Protein AF-A0A7J4VLU4-F1 (afdb_monomer_lite)

Secondary structure (DSSP, 8-state):
----TT-HHHHHTTSPPS-TTTTGGGS-HHHHHHHHHHHHHHHHHHHHHHHHHHHHHHHHHH--SGGGGG-HHHHHHHHHHHHHHHHHHHHHTSTT--HHHHHHHHHHHHHHHHHHHHTTTGGGSS-HHHHHHHHHHHHHHHHHHHHHT-BGGGTB----GGGT-TT-S------

Sequence (175 aa):
MLHRPDCSLLQEGTEPPADPQAGLAGLISDHLVDYAVEVRPIYEALRRVVGQIAGLLILAQLTRRAEVLELPELLACQARCEEAEERLRALTEKRGVPAAHVRALDTCHRLCRAILDFFPQWRRSMDPDGEFALMEERLRAAYQHLSASSWDKGGLAMIDFRNACCSCETQISKN

Structure (mmCIF, N/CA/C/O backbone):
data_AF-A0A7J4VLU4-F1
#
_entry.id   AF-A0A7J4VLU4-F1
#
loop_
_atom_site.group_PDB
_atom_site.id
_atom_site.type_symbol
_atom_site.label_atom_id
_atom_site.label_alt_id
_atom_site.label_comp_id
_atom_site.label_asym_id
_atom_site.label_entity_id
_atom_site.label_seq_id
_atom_site.pdbx_PDB_ins_code
_atom_site.Cartn_x
_atom_site.Cartn_y
_atom_site.Cartn_z
_atom_site.occupancy
_atom_site.B_iso_or_equiv
_atom_site.auth_seq_id
_atom_site.auth_comp_id
_atom_site.auth_asym_id
_atom_site.auth_atom_id
_atom_site.pdbx_PDB_model_num
ATOM 1 N N . MET A 1 1 ? 7.985 -9.486 9.380 1.00 46.03 1 MET A N 1
ATOM 2 C CA . MET A 1 1 ? 8.834 -8.953 10.469 1.00 46.03 1 MET A CA 1
ATOM 3 C C . MET A 1 1 ? 7.951 -7.992 11.242 1.00 46.03 1 MET A C 1
ATOM 5 O O . MET A 1 1 ? 7.444 -7.076 10.618 1.00 46.03 1 MET A O 1
ATOM 9 N N . LEU A 1 2 ? 7.680 -8.240 12.526 1.00 50.25 2 LEU A N 1
ATOM 10 C CA . LEU A 1 2 ? 6.821 -7.352 13.315 1.00 50.25 2 LEU A CA 1
ATOM 11 C C . LEU A 1 2 ? 7.633 -6.097 13.666 1.00 50.25 2 LEU A C 1
ATOM 13 O O . LEU A 1 2 ? 8.635 -6.194 14.378 1.00 50.25 2 LEU A O 1
ATOM 17 N N . HIS A 1 3 ? 7.260 -4.944 13.121 1.00 60.47 3 HIS A N 1
ATOM 18 C CA . HIS A 1 3 ? 7.914 -3.679 13.455 1.00 60.47 3 HIS A CA 1
ATOM 19 C C . HIS A 1 3 ? 7.395 -3.173 14.808 1.00 60.47 3 HIS A C 1
ATOM 21 O O . HIS A 1 3 ? 6.275 -3.495 15.193 1.00 60.47 3 HIS A O 1
ATOM 27 N N . ARG A 1 4 ? 8.201 -2.408 15.558 1.00 54.94 4 ARG A N 1
ATOM 28 C CA . ARG A 1 4 ? 7.720 -1.655 16.732 1.00 54.94 4 ARG A CA 1
ATOM 29 C C . ARG A 1 4 ? 7.169 -0.282 16.312 1.00 54.94 4 ARG A C 1
ATOM 31 O O . ARG A 1 4 ? 7.561 0.202 15.247 1.00 54.94 4 ARG A O 1
ATOM 38 N N . PRO A 1 5 ? 6.260 0.335 17.094 1.00 53.72 5 PRO A N 1
ATOM 39 C CA . PRO A 1 5 ? 5.650 1.617 16.733 1.00 53.72 5 PRO A CA 1
ATOM 40 C C . PRO A 1 5 ? 6.676 2.735 16.501 1.00 53.72 5 PRO A C 1
ATOM 42 O O . PRO A 1 5 ? 6.445 3.627 15.695 1.00 53.72 5 PRO A O 1
ATOM 45 N N . ASP A 1 6 ? 7.838 2.650 17.135 1.00 58.28 6 ASP A N 1
ATOM 46 C CA . ASP A 1 6 ? 8.973 3.569 17.046 1.00 58.28 6 ASP A CA 1
ATOM 47 C C . ASP A 1 6 ? 10.055 3.124 16.040 1.00 58.28 6 ASP A C 1
ATOM 49 O O . ASP A 1 6 ? 11.181 3.615 16.068 1.00 58.28 6 ASP A O 1
ATOM 53 N N . CYS A 1 7 ? 9.755 2.179 15.141 1.00 72.25 7 CYS A N 1
ATOM 54 C CA . CYS A 1 7 ? 10.734 1.683 14.175 1.00 72.25 7 CYS A CA 1
ATOM 55 C C . CYS A 1 7 ? 11.214 2.803 13.232 1.00 72.25 7 CYS A C 1
ATOM 57 O O . CYS A 1 7 ? 10.434 3.324 12.433 1.00 72.25 7 CYS A O 1
ATOM 59 N N . SER A 1 8 ? 12.514 3.117 13.275 1.00 64.44 8 SER A N 1
ATOM 60 C CA . SER A 1 8 ? 13.148 4.180 12.477 1.00 64.44 8 SER A CA 1
ATOM 61 C C . SER A 1 8 ? 12.933 4.021 10.968 1.00 64.44 8 SER A C 1
ATOM 63 O O . SER A 1 8 ? 12.685 5.000 10.27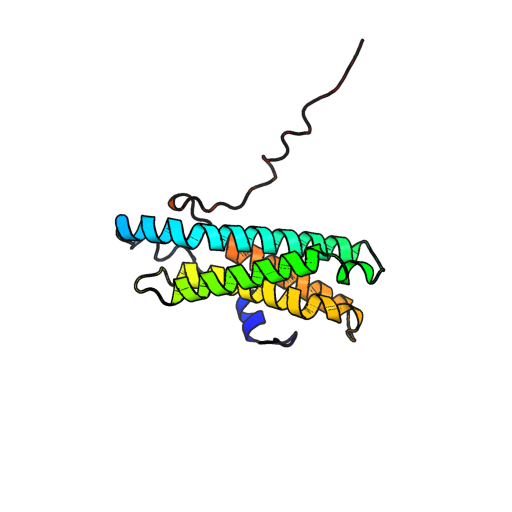7 1.00 64.44 8 SER A O 1
ATOM 65 N N . LEU A 1 9 ? 12.907 2.783 10.463 1.00 62.94 9 LEU A N 1
ATOM 66 C CA . LEU A 1 9 ? 12.624 2.487 9.051 1.00 62.94 9 LEU A CA 1
ATOM 67 C C . LEU A 1 9 ? 11.202 2.886 8.625 1.00 62.94 9 LEU A C 1
ATOM 69 O O . LEU A 1 9 ? 10.963 3.183 7.457 1.00 62.94 9 LEU A O 1
ATOM 73 N N . LEU A 1 10 ? 10.241 2.875 9.555 1.00 67.75 10 LEU A N 1
ATOM 74 C CA . LEU A 1 10 ? 8.883 3.350 9.288 1.00 67.75 10 LEU A CA 1
ATOM 75 C C . LEU A 1 10 ? 8.795 4.876 9.361 1.00 67.75 10 LEU A C 1
ATOM 77 O O . LEU A 1 10 ? 7.960 5.445 8.668 1.00 67.75 10 LEU A O 1
ATOM 81 N N . GLN A 1 11 ? 9.644 5.522 10.166 1.00 70.06 11 GLN A N 1
ATOM 82 C CA . GLN A 1 11 ? 9.748 6.983 10.225 1.00 70.06 11 GLN A CA 1
ATOM 83 C C . GLN A 1 11 ? 10.411 7.547 8.965 1.00 70.06 11 GLN A C 1
ATOM 85 O O . GLN A 1 11 ? 9.894 8.490 8.386 1.00 70.06 11 GLN A O 1
ATOM 90 N N . GLU A 1 12 ? 11.483 6.926 8.473 1.00 65.06 12 GLU A N 1
ATOM 91 C CA . GLU A 1 12 ? 12.117 7.296 7.196 1.00 65.06 12 GLU A CA 1
ATOM 92 C C . GLU A 1 12 ? 11.144 7.166 6.009 1.00 65.06 12 GLU A C 1
ATOM 94 O O . GLU A 1 12 ? 11.225 7.902 5.029 1.00 65.06 12 GLU A O 1
ATOM 99 N N . GLY A 1 13 ? 10.180 6.245 6.100 1.00 66.31 13 GLY A N 1
ATOM 100 C CA . GLY A 1 13 ? 9.162 6.038 5.076 1.00 66.31 13 GLY A CA 1
ATOM 101 C C . GLY A 1 13 ? 8.041 7.083 5.043 1.00 66.31 13 GLY A C 1
ATOM 102 O O . GLY A 1 13 ? 7.270 7.072 4.085 1.00 66.31 13 GLY A O 1
ATOM 103 N N . THR A 1 14 ? 7.903 7.964 6.043 1.00 75.38 14 THR A N 1
ATOM 104 C CA . THR A 1 14 ? 6.834 8.984 6.043 1.00 75.38 14 THR A CA 1
ATOM 105 C C . THR A 1 14 ? 7.173 10.220 5.218 1.00 75.38 14 THR A C 1
ATOM 107 O O . THR A 1 14 ? 6.279 11.012 4.910 1.00 75.38 14 THR A O 1
ATOM 110 N N . GLU A 1 15 ? 8.432 10.372 4.810 1.00 78.38 15 GLU A N 1
ATOM 111 C CA . GLU A 1 15 ? 8.840 11.439 3.908 1.00 78.38 15 GLU A CA 1
ATOM 112 C C . GLU A 1 15 ? 8.251 11.222 2.499 1.00 78.38 15 GLU A C 1
ATOM 114 O O . GLU A 1 15 ? 8.198 10.083 2.013 1.00 78.38 15 GLU A O 1
ATOM 119 N N . PRO A 1 16 ? 7.806 12.292 1.809 1.00 73.25 16 PRO A N 1
ATOM 120 C CA . PRO A 1 16 ? 7.338 12.190 0.433 1.00 73.25 16 PRO A CA 1
ATOM 121 C C . PRO A 1 16 ? 8.441 11.630 -0.474 1.00 73.25 16 PRO A C 1
ATOM 123 O O . PRO A 1 16 ? 9.601 12.031 -0.345 1.00 73.25 16 PRO A O 1
ATOM 126 N N . PRO A 1 17 ? 8.119 10.746 -1.430 1.00 77.44 17 PRO A N 1
ATOM 127 C CA . PRO A 1 17 ? 9.152 10.182 -2.278 1.00 77.44 17 PRO A CA 1
ATOM 128 C C . PRO A 1 17 ? 9.719 11.232 -3.239 1.00 77.44 17 PRO A C 1
ATOM 130 O O . PRO A 1 17 ? 8.981 11.995 -3.866 1.00 77.44 17 PRO A O 1
ATOM 133 N N . ALA A 1 18 ? 11.039 11.217 -3.418 1.00 75.94 18 ALA A N 1
ATOM 134 C CA . ALA A 1 18 ? 11.694 11.961 -4.486 1.00 75.94 18 ALA A CA 1
ATOM 135 C C . ALA A 1 18 ? 11.401 11.287 -5.839 1.00 75.94 18 ALA A C 1
ATOM 137 O O . ALA A 1 18 ? 11.805 10.143 -6.040 1.00 75.94 18 ALA A O 1
ATOM 138 N N . ASP A 1 19 ? 10.675 11.996 -6.715 1.00 83.06 19 ASP A N 1
ATOM 139 C CA . ASP A 1 19 ? 10.271 11.621 -8.085 1.00 83.06 19 ASP A CA 1
ATOM 140 C C . ASP A 1 19 ? 10.302 10.102 -8.384 1.00 83.06 19 ASP A C 1
ATOM 142 O O . ASP A 1 19 ? 11.244 9.603 -9.006 1.00 83.06 19 ASP A O 1
ATOM 146 N N . PRO A 1 20 ? 9.274 9.333 -7.970 1.00 83.00 20 PRO A N 1
ATOM 147 C CA . PRO A 1 20 ? 9.199 7.893 -8.240 1.00 83.00 20 PRO A CA 1
ATOM 148 C C . PRO A 1 20 ? 9.253 7.525 -9.720 1.00 83.00 20 PRO A C 1
ATOM 150 O O . PRO A 1 20 ? 9.573 6.386 -10.058 1.00 83.00 20 PRO A O 1
ATOM 153 N N . GLN A 1 21 ? 8.929 8.466 -10.608 1.00 83.19 21 GLN A N 1
ATOM 154 C CA . GLN A 1 21 ? 8.940 8.243 -12.046 1.00 83.19 21 GLN A CA 1
ATOM 155 C C . GLN A 1 21 ? 10.334 8.445 -12.656 1.00 83.19 21 GLN A C 1
ATOM 157 O O . GLN A 1 21 ? 10.545 8.068 -13.816 1.00 83.19 21 GLN A O 1
ATOM 162 N N . ALA A 1 22 ? 11.301 8.961 -11.884 1.00 76.38 22 ALA A N 1
ATOM 163 C CA . ALA A 1 22 ? 12.695 9.100 -12.283 1.00 76.38 22 ALA A CA 1
ATOM 164 C C . ALA A 1 22 ? 13.291 7.723 -12.626 1.00 76.38 22 ALA A C 1
ATOM 166 O O . ALA A 1 22 ? 13.675 6.931 -11.763 1.00 76.38 22 ALA A O 1
ATOM 167 N N . GLY A 1 23 ? 13.335 7.419 -13.923 1.00 74.81 23 GLY A N 1
ATOM 168 C CA . GLY A 1 23 ? 13.821 6.149 -14.467 1.00 74.81 23 GLY A CA 1
ATOM 169 C C . GLY A 1 23 ? 12.829 5.437 -15.386 1.00 74.81 23 GLY A C 1
ATOM 170 O O . GLY A 1 23 ? 13.263 4.661 -16.231 1.00 74.81 23 GLY A O 1
ATOM 171 N N . LEU A 1 24 ? 11.530 5.753 -15.318 1.00 82.25 24 LEU A N 1
ATOM 172 C CA . LEU A 1 24 ? 10.537 5.194 -16.248 1.00 82.25 24 LEU A CA 1
ATOM 173 C C . LEU A 1 24 ? 10.783 5.663 -17.687 1.00 82.25 24 LEU A C 1
ATOM 175 O O . LEU A 1 24 ? 10.634 4.890 -18.627 1.00 82.25 24 LEU A O 1
ATOM 179 N N . ALA A 1 25 ? 11.221 6.912 -17.864 1.00 76.56 25 ALA A N 1
ATOM 180 C CA . ALA A 1 25 ? 11.546 7.475 -19.175 1.00 76.56 25 ALA A CA 1
ATOM 181 C C . ALA A 1 25 ? 12.786 6.841 -19.837 1.00 76.56 25 ALA A C 1
ATOM 183 O O . ALA A 1 25 ? 12.967 6.987 -21.042 1.00 76.56 25 ALA A O 1
ATOM 184 N N . GLY A 1 26 ? 13.641 6.163 -19.061 1.00 73.62 26 GLY A N 1
ATOM 185 C CA . GLY A 1 26 ? 14.862 5.519 -19.551 1.00 73.62 26 GLY A CA 1
ATOM 186 C C . GLY A 1 26 ? 14.673 4.073 -20.016 1.00 73.62 26 GLY A C 1
ATOM 187 O O . GLY A 1 26 ? 15.630 3.467 -20.496 1.00 73.62 26 GLY A O 1
ATOM 188 N N . LEU A 1 27 ? 13.473 3.503 -19.868 1.00 77.69 27 LEU A N 1
ATOM 189 C CA . LEU A 1 27 ? 13.182 2.145 -20.318 1.00 77.69 27 LEU A CA 1
ATOM 190 C C . LEU A 1 27 ? 12.988 2.091 -21.839 1.00 77.69 27 LEU A C 1
ATOM 192 O O . LEU A 1 27 ? 12.320 2.939 -22.433 1.00 77.69 27 LEU A O 1
ATOM 196 N N . ILE A 1 28 ? 13.536 1.047 -22.465 1.00 77.69 28 ILE A N 1
ATOM 197 C CA . ILE A 1 28 ? 13.252 0.706 -23.867 1.00 77.69 28 ILE A CA 1
ATOM 198 C C . ILE A 1 28 ? 11.776 0.297 -23.978 1.00 77.69 28 ILE A C 1
ATOM 200 O O . ILE A 1 28 ? 11.245 -0.319 -23.057 1.00 77.69 28 ILE A O 1
ATOM 204 N N . SER A 1 29 ? 11.127 0.615 -25.103 1.00 76.81 29 SER A N 1
ATOM 205 C CA . SER A 1 29 ? 9.682 0.429 -25.314 1.00 76.81 29 SER A CA 1
ATOM 206 C C . SER A 1 29 ? 9.154 -0.954 -24.908 1.00 76.81 29 SER A C 1
ATOM 208 O O . SER A 1 29 ? 8.133 -1.029 -24.232 1.00 76.81 29 SER A O 1
ATOM 210 N N . ASP A 1 30 ? 9.846 -2.039 -25.256 1.00 77.75 30 ASP A N 1
ATOM 211 C CA . ASP A 1 30 ? 9.374 -3.395 -24.933 1.00 77.75 30 ASP A CA 1
ATOM 212 C C . ASP A 1 30 ? 9.470 -3.683 -23.424 1.00 77.75 30 ASP A C 1
ATOM 214 O O . ASP A 1 30 ? 8.507 -4.131 -22.806 1.00 77.75 30 ASP A O 1
ATOM 218 N N . HIS A 1 31 ? 10.577 -3.288 -22.785 1.00 83.88 31 HIS A N 1
ATOM 219 C CA . HIS A 1 31 ? 10.739 -3.377 -21.328 1.00 83.88 31 HIS A CA 1
ATOM 220 C C . HIS A 1 31 ? 9.763 -2.478 -20.563 1.00 83.88 31 HIS A C 1
ATOM 222 O O . HIS A 1 31 ? 9.368 -2.803 -19.446 1.00 83.88 31 HIS A O 1
ATOM 228 N N . LEU A 1 32 ? 9.364 -1.349 -21.154 1.00 85.00 32 LEU A N 1
ATOM 229 C CA . LEU A 1 32 ? 8.352 -0.454 -20.603 1.00 85.00 32 LEU A CA 1
ATOM 230 C C . LEU A 1 32 ? 6.981 -1.147 -20.544 1.00 85.00 32 LEU A C 1
ATOM 232 O O . LEU A 1 32 ? 6.282 -1.027 -19.538 1.00 85.00 32 LEU A O 1
ATOM 236 N N . VAL A 1 33 ? 6.606 -1.873 -21.604 1.00 87.38 33 VAL A N 1
ATOM 237 C CA . VAL A 1 33 ? 5.340 -2.620 -21.678 1.00 87.38 33 VAL A CA 1
ATOM 238 C C . VAL A 1 33 ? 5.340 -3.784 -20.693 1.00 87.38 33 VAL A C 1
ATOM 240 O O . VAL A 1 33 ? 4.395 -3.901 -19.911 1.00 87.38 33 VAL A O 1
ATOM 243 N N . ASP A 1 34 ? 6.404 -4.589 -20.669 1.00 89.62 34 ASP A N 1
ATOM 244 C CA . ASP A 1 34 ? 6.538 -5.707 -19.726 1.00 89.62 34 ASP A CA 1
ATOM 245 C C . ASP A 1 34 ? 6.449 -5.212 -18.280 1.00 89.62 34 ASP A C 1
ATOM 247 O O . ASP A 1 34 ? 5.669 -5.724 -17.473 1.00 89.62 34 ASP A O 1
ATOM 251 N N . TYR A 1 35 ? 7.173 -4.133 -17.970 1.00 91.50 35 TYR A N 1
ATOM 252 C CA . TYR A 1 35 ? 7.120 -3.518 -16.653 1.00 91.50 35 TYR A CA 1
ATOM 253 C C . TYR A 1 35 ? 5.710 -3.034 -16.297 1.00 91.50 35 TYR A C 1
ATOM 255 O O . TYR A 1 35 ? 5.239 -3.287 -15.188 1.00 91.50 35 TYR A O 1
ATOM 263 N N . ALA A 1 36 ? 5.007 -2.378 -17.227 1.00 91.69 36 ALA A N 1
ATOM 264 C CA . ALA A 1 36 ? 3.640 -1.907 -17.010 1.00 91.69 36 ALA A CA 1
ATOM 265 C C . ALA A 1 36 ? 2.662 -3.055 -16.710 1.00 91.69 36 ALA A C 1
ATOM 267 O O . ALA A 1 36 ? 1.812 -2.922 -15.826 1.00 91.69 36 ALA A O 1
ATOM 268 N N . VAL A 1 37 ? 2.782 -4.182 -17.419 1.00 92.50 37 VAL A N 1
ATOM 269 C CA . VAL A 1 37 ? 1.943 -5.372 -17.207 1.00 92.50 37 VAL A CA 1
ATOM 270 C C . VAL A 1 37 ? 2.176 -5.966 -15.818 1.00 92.50 37 VAL A C 1
ATOM 272 O O . VAL A 1 37 ? 1.217 -6.338 -15.142 1.00 92.50 37 VAL A O 1
ATOM 275 N N . GLU A 1 38 ? 3.426 -6.012 -15.368 1.00 93.62 38 GLU A N 1
ATOM 276 C CA . GLU A 1 38 ? 3.795 -6.608 -14.083 1.00 93.62 38 GLU A CA 1
ATOM 277 C C . GLU A 1 38 ? 3.486 -5.717 -12.880 1.00 93.62 38 GLU A C 1
ATOM 279 O O . GLU A 1 38 ? 3.039 -6.204 -11.839 1.00 93.62 38 GLU A O 1
ATOM 284 N N . VAL A 1 39 ? 3.696 -4.406 -13.006 1.00 95.25 39 VAL A N 1
ATOM 285 C CA . VAL A 1 39 ? 3.503 -3.467 -11.895 1.00 95.25 39 VAL A CA 1
ATOM 286 C C . VAL A 1 39 ? 2.025 -3.160 -11.643 1.00 95.25 39 VAL A C 1
ATOM 288 O O . VAL A 1 39 ? 1.631 -2.885 -10.510 1.00 95.25 39 VAL A O 1
ATOM 291 N N . ARG A 1 40 ? 1.172 -3.251 -12.671 1.00 94.88 40 ARG A N 1
ATOM 292 C CA . ARG A 1 40 ? -0.264 -2.959 -12.568 1.00 94.88 40 ARG A CA 1
ATOM 293 C C . ARG A 1 40 ? -0.998 -3.766 -11.491 1.00 94.88 40 ARG A C 1
ATOM 295 O O . ARG A 1 40 ? -1.666 -3.138 -10.671 1.00 94.88 40 ARG A O 1
ATOM 302 N N . PRO A 1 41 ? -0.905 -5.108 -11.426 1.00 95.00 41 PRO A N 1
ATOM 303 C CA . PRO A 1 41 ? -1.572 -5.864 -10.366 1.00 95.00 41 PRO A CA 1
ATOM 304 C C . PRO A 1 41 ? -1.062 -5.507 -8.962 1.00 95.00 41 PRO A C 1
ATOM 306 O O . PRO A 1 41 ? -1.847 -5.545 -8.018 1.00 95.00 41 PRO A O 1
ATOM 309 N N . ILE A 1 42 ? 0.211 -5.119 -8.817 1.00 96.44 42 ILE A N 1
ATOM 310 C CA . ILE A 1 42 ? 0.783 -4.671 -7.536 1.00 96.44 42 ILE A CA 1
ATOM 311 C C . ILE A 1 42 ? 0.164 -3.336 -7.126 1.00 96.44 42 ILE A C 1
ATOM 313 O O . ILE A 1 42 ? -0.374 -3.215 -6.027 1.00 96.44 42 ILE A O 1
ATOM 317 N N . TYR A 1 43 ? 0.185 -2.354 -8.027 1.00 96.19 43 TYR A N 1
ATOM 318 C CA . TYR A 1 43 ? -0.396 -1.034 -7.794 1.00 96.19 43 TYR A CA 1
ATOM 319 C C . TYR A 1 43 ? -1.881 -1.135 -7.424 1.00 96.19 43 TYR A C 1
ATOM 321 O O 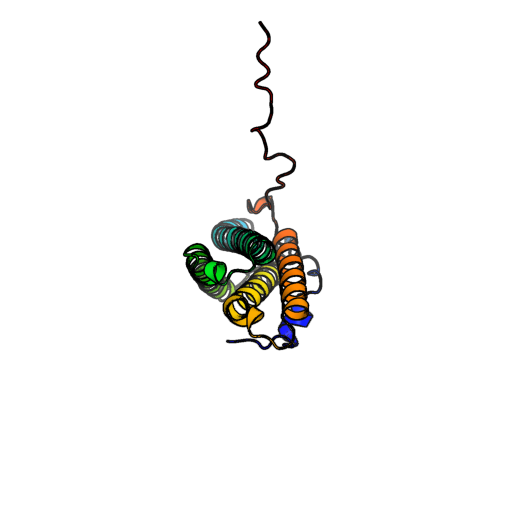. TYR A 1 43 ? -2.327 -0.556 -6.437 1.00 96.19 43 TYR A O 1
ATOM 329 N N . GLU A 1 44 ? -2.645 -1.936 -8.167 1.00 95.31 44 GLU A N 1
ATOM 330 C CA . GLU A 1 44 ? -4.069 -2.158 -7.922 1.00 95.31 44 GLU A CA 1
ATOM 331 C C . GLU A 1 44 ? -4.349 -2.871 -6.593 1.00 95.31 44 GLU A C 1
ATOM 333 O O . GLU A 1 44 ? -5.347 -2.579 -5.927 1.00 95.31 44 GLU A O 1
ATOM 338 N N . ALA A 1 45 ? -3.488 -3.805 -6.182 1.00 96.00 45 ALA A N 1
ATOM 339 C CA . ALA A 1 45 ? -3.589 -4.440 -4.874 1.00 96.00 45 ALA A CA 1
ATOM 340 C C . ALA A 1 45 ? -3.329 -3.426 -3.751 1.00 96.00 45 ALA A C 1
ATOM 342 O O . ALA A 1 45 ? -4.166 -3.294 -2.856 1.00 96.00 45 ALA A O 1
ATOM 343 N N . LEU A 1 46 ? -2.243 -2.650 -3.841 1.00 97.06 46 LEU A N 1
ATOM 344 C CA . LEU A 1 46 ? -1.898 -1.616 -2.859 1.00 97.06 46 LEU A CA 1
ATOM 345 C C . LEU A 1 46 ? -2.967 -0.522 -2.775 1.00 97.06 46 LEU A C 1
ATOM 347 O O . LEU A 1 46 ? -3.364 -0.135 -1.680 1.00 97.06 46 LEU A O 1
ATOM 351 N N . ARG A 1 47 ? -3.527 -0.097 -3.912 1.00 95.44 47 ARG A N 1
ATOM 352 C CA . ARG A 1 47 ? -4.645 0.857 -3.974 1.00 95.44 47 ARG A CA 1
ATOM 353 C C . ARG A 1 47 ? -5.861 0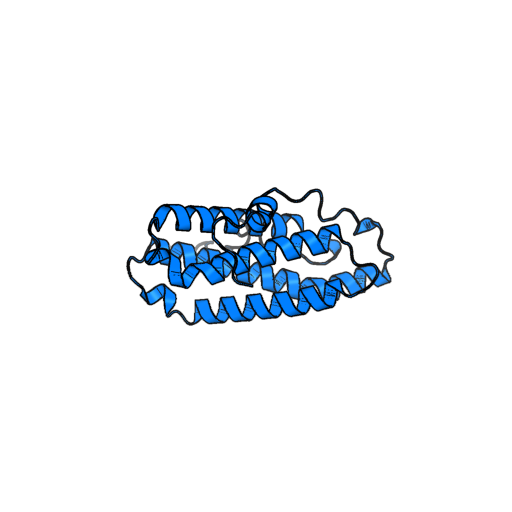.374 -3.194 1.00 95.44 47 ARG A C 1
ATOM 355 O O . ARG A 1 47 ? -6.467 1.146 -2.451 1.00 95.44 47 ARG A O 1
ATOM 362 N N . ARG A 1 48 ? -6.202 -0.911 -3.320 1.00 95.19 48 ARG A N 1
ATOM 363 C CA . ARG A 1 48 ? -7.289 -1.521 -2.543 1.00 95.19 48 ARG A CA 1
ATOM 364 C C . ARG A 1 48 ? -6.942 -1.647 -1.061 1.00 95.19 48 ARG A C 1
ATOM 366 O O . ARG A 1 48 ? -7.813 -1.377 -0.242 1.00 95.19 48 ARG A O 1
ATOM 373 N N . VAL A 1 49 ? -5.711 -2.030 -0.718 1.00 97.19 49 VAL A N 1
ATOM 374 C CA . VAL A 1 49 ? -5.250 -2.139 0.680 1.00 97.19 49 VAL A CA 1
ATOM 375 C C . VAL A 1 49 ? -5.322 -0.781 1.380 1.00 97.19 49 VAL A C 1
ATOM 377 O O . VAL A 1 49 ? -5.953 -0.679 2.427 1.00 97.19 49 VAL A O 1
ATOM 380 N N . VAL A 1 50 ? -4.780 0.280 0.775 1.00 96.75 50 VAL A N 1
ATOM 381 C CA . VAL A 1 50 ? -4.852 1.652 1.312 1.00 96.75 50 VAL A CA 1
ATOM 382 C C . VAL A 1 50 ? -6.307 2.068 1.558 1.00 96.75 50 VAL A C 1
ATOM 384 O O . VAL A 1 50 ? -6.638 2.556 2.638 1.00 96.75 50 VAL A O 1
ATOM 387 N N . GLY A 1 51 ? -7.202 1.826 0.592 1.00 94.75 51 GLY A N 1
ATOM 388 C CA . GLY A 1 51 ? -8.626 2.142 0.739 1.00 94.75 51 GLY A CA 1
ATOM 389 C C . GLY A 1 51 ? -9.325 1.343 1.846 1.00 94.75 51 GLY A C 1
ATOM 390 O O . GLY A 1 51 ? -10.120 1.900 2.602 1.00 94.75 51 GLY A O 1
ATOM 391 N N . GLN A 1 52 ? -9.018 0.051 1.983 1.00 94.94 52 GLN A N 1
ATOM 392 C CA . GLN A 1 52 ? -9.572 -0.786 3.050 1.00 94.94 52 GLN A CA 1
ATOM 393 C C . GLN A 1 52 ? -9.083 -0.363 4.431 1.00 94.94 52 GLN A C 1
ATOM 395 O O . GLN A 1 52 ? -9.899 -0.266 5.342 1.00 94.94 52 GLN A O 1
ATOM 400 N N . ILE A 1 53 ? -7.790 -0.066 4.584 1.00 95.69 53 ILE A N 1
ATOM 401 C CA . ILE A 1 53 ? -7.235 0.435 5.846 1.00 95.69 53 ILE A CA 1
ATOM 402 C C . ILE A 1 53 ? -7.917 1.750 6.232 1.00 95.69 53 ILE A C 1
ATOM 404 O O . ILE A 1 53 ? -8.315 1.905 7.383 1.00 95.69 53 ILE A O 1
ATOM 408 N N . ALA A 1 54 ? -8.132 2.663 5.278 1.00 94.94 54 ALA A N 1
ATOM 409 C CA . ALA A 1 54 ? -8.875 3.897 5.530 1.00 94.94 54 ALA A CA 1
ATOM 410 C C . ALA A 1 54 ? -10.288 3.614 6.070 1.00 94.94 54 ALA A C 1
ATOM 412 O O . ALA A 1 54 ? -10.687 4.174 7.089 1.00 94.94 54 ALA A O 1
ATOM 413 N N . GLY A 1 55 ? -11.025 2.701 5.430 1.00 92.31 55 GLY A N 1
ATOM 414 C CA . GLY A 1 55 ? -12.352 2.285 5.891 1.00 92.31 55 GLY A CA 1
ATOM 415 C C . GLY A 1 55 ? -12.329 1.653 7.286 1.00 92.31 55 GLY A C 1
ATOM 416 O O . GLY A 1 55 ? -13.162 1.987 8.126 1.00 92.31 55 GLY A O 1
ATOM 417 N N . LEU A 1 56 ? -11.350 0.789 7.562 1.00 92.00 56 LEU A N 1
ATOM 418 C CA . LEU A 1 56 ? -11.167 0.143 8.861 1.00 92.00 56 LEU A CA 1
ATOM 419 C C . LEU A 1 56 ? -10.851 1.155 9.971 1.00 92.00 56 LEU A C 1
ATOM 421 O O . LEU A 1 56 ? -11.440 1.059 11.046 1.00 92.00 56 LEU A O 1
ATOM 425 N N . LEU A 1 57 ? -9.986 2.147 9.720 1.00 91.56 57 LEU A N 1
ATOM 426 C CA . LEU A 1 57 ? -9.689 3.220 10.680 1.00 91.56 57 LEU A CA 1
ATOM 427 C C . LEU A 1 57 ? -10.916 4.109 10.941 1.00 91.56 57 LEU A C 1
ATOM 429 O O . LEU A 1 57 ? -11.203 4.433 12.092 1.00 91.56 57 LEU A O 1
ATOM 433 N N . ILE A 1 58 ? -11.704 4.437 9.912 1.00 90.62 58 ILE A N 1
ATOM 434 C CA . ILE A 1 58 ? -12.963 5.181 10.082 1.00 90.62 58 ILE A CA 1
ATOM 435 C C . ILE A 1 58 ? -13.952 4.379 10.941 1.00 90.62 58 ILE A C 1
ATOM 437 O O . ILE A 1 58 ? -14.504 4.898 11.913 1.00 90.62 58 ILE A O 1
ATOM 441 N N . LEU A 1 59 ? -14.160 3.096 10.628 1.00 89.31 59 LEU A N 1
ATOM 442 C CA . LEU A 1 59 ? -15.036 2.219 11.413 1.00 89.31 59 LEU A CA 1
ATOM 443 C C . LEU A 1 59 ? -14.556 2.098 12.861 1.00 89.31 59 LEU A C 1
ATOM 445 O O . LEU A 1 59 ? -15.360 2.149 13.791 1.00 89.31 59 LEU A O 1
ATOM 449 N N . ALA A 1 60 ? -13.248 1.981 13.060 1.00 87.75 60 ALA A N 1
ATOM 450 C CA . ALA A 1 60 ? -12.612 1.928 14.364 1.00 87.75 60 ALA A CA 1
ATOM 451 C C . ALA A 1 60 ? -12.835 3.188 15.209 1.00 87.75 60 ALA A C 1
ATOM 453 O O . ALA A 1 60 ? -13.011 3.067 16.423 1.00 87.75 60 ALA A O 1
ATOM 454 N N . GLN A 1 61 ? -12.838 4.364 14.578 1.00 86.06 61 GLN A N 1
ATOM 455 C CA . GLN A 1 61 ? -13.090 5.649 15.229 1.00 86.06 61 GLN A CA 1
ATOM 456 C C . GLN A 1 61 ? -14.570 5.815 15.599 1.00 86.06 61 GLN A C 1
ATOM 458 O O . GLN A 1 61 ? -14.898 6.303 16.681 1.00 86.06 61 GLN A O 1
ATOM 463 N N . LEU A 1 62 ? -15.475 5.376 14.719 1.00 85.31 62 LEU A N 1
ATOM 464 C CA . LEU A 1 62 ? -16.921 5.473 14.930 1.00 85.31 62 LEU A CA 1
ATOM 465 C C . LEU A 1 62 ? -17.446 4.442 15.938 1.00 85.31 62 LEU A C 1
ATOM 467 O O . LEU A 1 62 ? -18.425 4.695 16.643 1.00 85.31 62 LEU A O 1
ATOM 471 N N . THR A 1 63 ? -16.812 3.272 16.022 1.00 77.50 63 THR A N 1
ATOM 472 C CA . THR A 1 63 ? -17.277 2.170 16.868 1.00 77.50 63 THR A CA 1
ATOM 473 C C . THR A 1 63 ? -16.368 1.987 18.081 1.00 77.50 63 THR A C 1
ATOM 475 O O . THR A 1 63 ? -15.217 1.583 17.981 1.00 77.50 63 THR A O 1
ATOM 478 N N . ARG A 1 64 ? -16.891 2.172 19.299 1.00 64.56 64 ARG A N 1
ATOM 479 C CA . ARG A 1 64 ? -16.142 1.855 20.538 1.00 64.56 64 ARG A CA 1
ATOM 480 C C . ARG A 1 64 ? -15.972 0.346 20.797 1.00 64.56 64 ARG A C 1
ATOM 482 O O . ARG A 1 64 ? -15.454 -0.044 21.839 1.00 64.56 64 ARG A O 1
ATOM 489 N N . ARG A 1 65 ? -16.437 -0.525 19.892 1.00 60.81 65 ARG A N 1
ATOM 490 C CA . ARG A 1 65 ? -16.534 -1.981 20.101 1.00 60.81 65 ARG A CA 1
ATOM 491 C C . ARG A 1 65 ? -15.400 -2.737 19.434 1.00 60.81 65 ARG A C 1
ATOM 493 O O . ARG A 1 65 ? -14.977 -2.357 18.349 1.00 60.81 65 ARG A O 1
ATOM 500 N N . ALA A 1 66 ? -14.879 -3.770 20.096 1.00 67.00 66 ALA A N 1
ATOM 501 C CA . ALA A 1 66 ? -13.782 -4.598 19.579 1.00 67.00 66 ALA A CA 1
ATOM 502 C C . ALA A 1 66 ? -14.169 -5.413 18.327 1.00 67.00 66 ALA A C 1
ATOM 504 O O . ALA A 1 66 ? -13.297 -5.999 17.702 1.00 67.00 66 ALA A O 1
ATOM 505 N N . GLU A 1 67 ? -15.450 -5.400 17.943 1.00 73.31 67 GLU A N 1
ATOM 506 C CA . GLU A 1 67 ? -16.019 -6.095 16.780 1.00 73.31 67 GLU A CA 1
ATOM 507 C C . GLU A 1 67 ? -15.291 -5.774 15.461 1.00 73.31 67 GLU A C 1
ATOM 509 O O . GLU A 1 67 ? -15.209 -6.642 14.603 1.00 73.31 67 GLU A O 1
ATOM 514 N N . VAL A 1 68 ? -14.683 -4.584 15.320 1.00 75.19 68 VAL A N 1
ATOM 515 C CA . VAL A 1 68 ? -13.878 -4.218 14.132 1.00 75.19 68 VAL A CA 1
ATOM 516 C C . VAL A 1 68 ? -12.691 -5.167 13.911 1.00 75.19 68 VAL A C 1
ATOM 518 O O . VAL A 1 68 ? -12.260 -5.358 12.778 1.00 75.19 68 VAL A O 1
ATOM 521 N N . LEU A 1 69 ? -12.171 -5.784 14.976 1.00 77.12 69 LEU A N 1
ATOM 522 C CA . LEU A 1 69 ? -11.056 -6.732 14.900 1.00 77.12 69 LEU A CA 1
ATOM 523 C C . LEU A 1 69 ? -11.477 -8.120 14.399 1.00 77.12 69 LEU A C 1
ATOM 525 O O . LEU A 1 69 ? -10.635 -8.871 13.923 1.00 77.12 69 LEU A O 1
ATOM 529 N N . GLU A 1 70 ? -12.768 -8.439 14.481 1.00 80.50 70 GLU A N 1
ATOM 530 C CA . GLU A 1 70 ? -13.344 -9.720 14.051 1.00 80.50 70 GLU A CA 1
ATOM 531 C C . GLU A 1 70 ? -13.952 -9.626 12.642 1.00 80.50 70 GLU A C 1
ATOM 533 O O . GLU A 1 70 ? -14.560 -10.575 12.147 1.00 80.50 70 GLU A O 1
ATOM 538 N N . LEU A 1 71 ? -13.817 -8.466 11.991 1.00 82.56 71 LEU A N 1
ATOM 539 C CA . LEU A 1 71 ? -14.350 -8.238 10.658 1.00 82.56 71 LEU A CA 1
ATOM 540 C C . LEU A 1 71 ? -13.602 -9.100 9.627 1.00 82.56 71 LEU A C 1
ATOM 542 O O . LEU A 1 71 ? -12.375 -8.986 9.514 1.00 82.56 71 LEU A O 1
ATOM 546 N N . PRO A 1 72 ? -14.311 -9.903 8.810 1.00 87.81 72 PRO A N 1
ATOM 547 C CA . PRO A 1 72 ? -13.718 -10.612 7.674 1.00 87.81 72 PRO A CA 1
ATOM 548 C C . PRO A 1 72 ? -12.924 -9.687 6.739 1.00 87.81 72 PRO A C 1
ATOM 550 O O . PRO A 1 72 ? -11.964 -10.109 6.095 1.00 87.81 72 PRO A O 1
ATOM 553 N N . GLU A 1 73 ? -13.298 -8.409 6.685 1.00 88.81 73 GLU A N 1
ATOM 554 C CA . GLU A 1 73 ? -12.632 -7.357 5.928 1.00 88.81 73 GLU A CA 1
ATOM 555 C C . GLU A 1 73 ? -11.180 -7.133 6.366 1.00 88.81 73 GLU A C 1
ATOM 557 O O . GLU A 1 73 ? -10.337 -6.857 5.509 1.00 88.81 73 GLU A O 1
ATOM 562 N N . LEU A 1 74 ? -10.866 -7.279 7.661 1.00 90.38 74 LEU A N 1
ATOM 563 C CA . LEU A 1 74 ? -9.498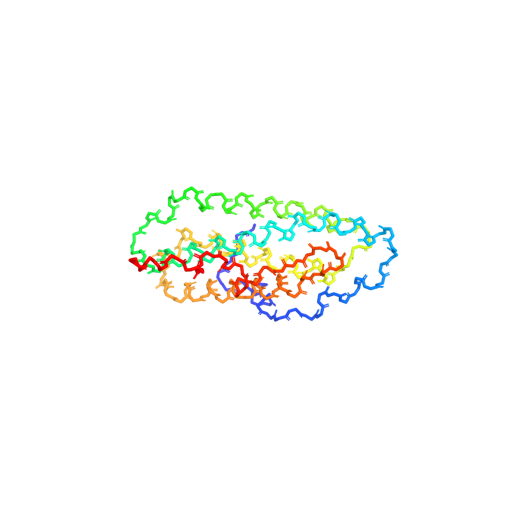 -7.157 8.173 1.00 90.38 74 LEU A CA 1
ATOM 564 C C . LEU A 1 74 ? -8.624 -8.303 7.650 1.00 90.38 74 LEU A C 1
ATOM 566 O O . LEU A 1 74 ? -7.560 -8.048 7.085 1.00 90.38 74 LEU A O 1
ATOM 570 N N . LEU A 1 75 ? -9.110 -9.545 7.749 1.00 91.06 75 LEU A N 1
ATOM 571 C CA . LEU A 1 75 ? -8.419 -10.727 7.218 1.00 91.06 75 LEU A CA 1
ATOM 572 C C . LEU A 1 75 ? -8.228 -10.630 5.698 1.00 91.06 75 LEU A C 1
ATOM 574 O O . LEU A 1 75 ? -7.144 -10.889 5.179 1.00 91.06 75 LEU A O 1
ATOM 578 N N . ALA A 1 76 ? -9.260 -10.194 4.972 1.00 92.56 76 ALA A N 1
ATOM 579 C CA . ALA A 1 76 ? -9.175 -9.992 3.528 1.00 92.56 76 ALA A CA 1
ATOM 580 C C . ALA A 1 76 ? -8.168 -8.890 3.148 1.00 92.56 76 ALA A C 1
ATOM 582 O O . ALA A 1 76 ? -7.492 -8.993 2.122 1.00 92.56 76 ALA A O 1
ATOM 583 N N . CYS A 1 77 ? -8.062 -7.831 3.958 1.00 95.56 77 CYS A N 1
ATOM 584 C CA . CYS A 1 77 ? -7.072 -6.775 3.768 1.00 95.56 77 CYS A CA 1
ATOM 585 C C . CYS A 1 77 ? -5.644 -7.289 4.012 1.00 95.56 77 CYS A C 1
ATOM 587 O O . CYS A 1 77 ? -4.747 -6.983 3.226 1.00 95.56 77 CYS A O 1
ATOM 589 N N . GLN A 1 78 ? -5.437 -8.103 5.052 1.00 95.38 78 GLN A N 1
ATOM 590 C CA . GLN A 1 78 ? -4.149 -8.736 5.358 1.00 95.38 78 GLN A CA 1
ATOM 591 C C . GLN A 1 78 ? -3.688 -9.668 4.233 1.00 95.38 78 GLN A C 1
ATOM 593 O O . GLN A 1 78 ? -2.586 -9.490 3.719 1.00 95.38 78 GLN A O 1
ATOM 598 N N . ALA A 1 79 ? -4.559 -10.570 3.774 1.00 95.25 79 ALA A N 1
ATOM 599 C CA . ALA A 1 79 ? -4.249 -11.486 2.677 1.00 95.25 79 ALA A CA 1
ATOM 600 C C . ALA A 1 79 ? -3.878 -10.740 1.382 1.00 95.25 79 ALA A C 1
ATOM 602 O O . ALA A 1 79 ? -2.949 -11.118 0.673 1.00 95.25 79 ALA A O 1
ATOM 603 N N . ARG A 1 80 ? -4.561 -9.628 1.080 1.00 96.12 80 ARG A N 1
ATOM 604 C CA . ARG A 1 80 ? -4.221 -8.794 -0.082 1.00 96.12 80 ARG A CA 1
ATOM 605 C C . ARG A 1 80 ? -2.887 -8.067 0.082 1.00 96.12 80 ARG A C 1
ATOM 607 O O . ARG A 1 80 ? -2.172 -7.881 -0.900 1.00 96.12 80 ARG A O 1
ATOM 614 N N . CYS A 1 81 ? -2.566 -7.631 1.299 1.00 97.12 81 CYS A N 1
ATOM 615 C CA . CYS A 1 81 ? -1.270 -7.030 1.601 1.00 97.12 81 CYS A CA 1
ATOM 616 C C . CYS A 1 81 ? -0.138 -8.051 1.395 1.00 97.12 81 CYS A C 1
ATOM 618 O O . CYS A 1 81 ? 0.874 -7.715 0.789 1.00 97.12 81 CYS A O 1
ATOM 620 N N . GLU A 1 82 ? -0.344 -9.303 1.811 1.00 96.25 82 GLU A N 1
ATOM 621 C CA . GLU A 1 82 ? 0.578 -10.427 1.576 1.00 96.25 82 GLU A CA 1
ATOM 622 C C . GLU A 1 82 ? 0.776 -10.724 0.092 1.00 96.25 82 GLU A C 1
ATOM 624 O O . GLU A 1 82 ? 1.902 -10.792 -0.391 1.00 96.25 82 GLU A O 1
ATOM 629 N N . GLU A 1 83 ? -0.316 -10.815 -0.660 1.00 94.88 83 GLU A N 1
ATOM 630 C CA . GLU A 1 83 ? -0.273 -11.047 -2.102 1.00 94.88 83 GLU A CA 1
ATOM 631 C C . GLU A 1 83 ? 0.477 -9.922 -2.847 1.00 94.88 83 GLU A C 1
ATOM 633 O O . GLU A 1 83 ? 1.194 -10.164 -3.823 1.00 94.88 83 GLU A O 1
ATOM 638 N N . ALA A 1 84 ? 0.332 -8.673 -2.389 1.00 95.62 84 ALA A N 1
ATOM 639 C CA . ALA A 1 84 ? 1.086 -7.543 -2.922 1.00 95.62 84 ALA A CA 1
ATOM 640 C C . ALA A 1 84 ? 2.587 -7.654 -2.602 1.00 95.62 84 ALA A C 1
ATOM 642 O O . ALA A 1 84 ? 3.406 -7.375 -3.479 1.00 95.62 84 ALA A O 1
ATOM 643 N N . GLU A 1 85 ? 2.948 -8.096 -1.391 1.00 96.44 85 GLU A N 1
ATOM 644 C CA . GLU A 1 85 ? 4.336 -8.334 -0.976 1.00 96.44 85 GLU A CA 1
ATOM 645 C C . GLU A 1 85 ? 5.027 -9.365 -1.875 1.00 96.44 85 GLU A C 1
ATOM 647 O O . GLU A 1 85 ? 6.130 -9.125 -2.370 1.00 96.44 85 GLU A O 1
ATOM 652 N N . GLU A 1 86 ? 4.373 -10.503 -2.113 1.00 95.94 86 GLU A N 1
ATOM 653 C CA . GLU A 1 86 ? 4.918 -11.591 -2.928 1.00 95.94 86 GLU A CA 1
ATOM 654 C C . GLU A 1 86 ? 5.210 -11.129 -4.358 1.00 95.94 86 GLU A C 1
ATOM 656 O O . GLU A 1 86 ? 6.301 -11.356 -4.892 1.00 95.94 86 GLU A O 1
ATOM 661 N N . ARG A 1 87 ? 4.262 -10.410 -4.969 1.00 95.62 87 ARG A N 1
ATOM 662 C CA . ARG A 1 87 ? 4.436 -9.858 -6.317 1.00 95.62 87 ARG A CA 1
ATOM 663 C C . ARG A 1 87 ? 5.526 -8.796 -6.371 1.00 95.62 87 ARG A C 1
ATOM 665 O O . ARG A 1 87 ? 6.307 -8.771 -7.320 1.00 95.62 87 ARG A O 1
ATOM 672 N N . LEU A 1 88 ? 5.592 -7.925 -5.368 1.00 95.44 88 LEU A N 1
ATOM 673 C CA . LEU A 1 88 ? 6.604 -6.878 -5.300 1.00 95.44 88 LEU A CA 1
ATOM 674 C C . LEU A 1 88 ? 8.015 -7.457 -5.130 1.00 95.44 88 LEU A C 1
ATOM 676 O O . LEU A 1 88 ? 8.960 -6.975 -5.759 1.00 95.44 88 LEU A O 1
ATOM 680 N N . ARG A 1 89 ? 8.157 -8.526 -4.340 1.00 94.44 89 ARG A N 1
ATOM 681 C CA . ARG A 1 89 ? 9.416 -9.265 -4.203 1.00 94.44 89 ARG A CA 1
ATOM 682 C C . ARG A 1 89 ? 9.848 -9.858 -5.544 1.00 94.44 89 ARG A C 1
ATOM 684 O O . ARG A 1 89 ? 10.964 -9.594 -5.984 1.00 94.44 89 ARG A O 1
ATOM 691 N N . ALA A 1 90 ? 8.939 -10.547 -6.236 1.00 93.75 90 ALA A N 1
ATOM 692 C CA . ALA A 1 90 ? 9.207 -11.118 -7.556 1.00 93.75 90 ALA A CA 1
ATOM 693 C C . ALA A 1 90 ? 9.579 -10.055 -8.609 1.00 93.75 90 ALA A C 1
ATOM 695 O O . ALA A 1 90 ? 10.432 -10.300 -9.461 1.00 93.75 90 ALA A O 1
ATOM 696 N N . LEU A 1 91 ? 8.969 -8.864 -8.552 1.00 93.38 91 LEU A N 1
ATOM 697 C CA . LEU A 1 91 ? 9.327 -7.740 -9.422 1.00 93.38 91 LEU A CA 1
ATOM 698 C C . LEU A 1 91 ? 10.738 -7.214 -9.114 1.00 93.38 91 LEU A C 1
ATOM 700 O O . LEU A 1 91 ? 11.508 -6.944 -10.029 1.00 93.38 91 LEU A O 1
ATOM 704 N N . THR A 1 92 ? 11.094 -7.089 -7.834 1.00 90.62 92 THR A N 1
ATOM 705 C CA . THR A 1 92 ? 12.381 -6.519 -7.389 1.00 90.62 92 THR A CA 1
ATOM 706 C C . THR A 1 92 ? 13.580 -7.392 -7.773 1.00 90.62 92 THR A C 1
ATOM 708 O O . THR A 1 92 ? 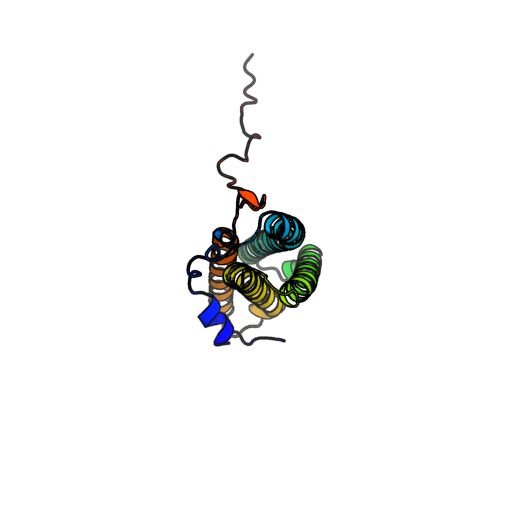14.673 -6.878 -8.002 1.00 90.62 92 THR A O 1
ATOM 711 N N . GLU A 1 93 ? 13.389 -8.705 -7.890 1.00 89.88 93 GLU A N 1
ATOM 712 C CA . GLU A 1 93 ? 14.429 -9.653 -8.315 1.00 89.88 93 GLU A CA 1
ATOM 713 C C . GLU A 1 93 ? 14.785 -9.538 -9.811 1.00 89.88 93 GLU A C 1
ATOM 715 O O . GLU A 1 93 ? 15.823 -10.045 -10.253 1.00 89.88 93 GLU A O 1
ATOM 720 N N . LYS A 1 94 ? 13.963 -8.845 -10.610 1.00 88.06 94 LYS A N 1
ATOM 721 C CA . LYS A 1 94 ? 14.202 -8.659 -12.045 1.00 88.06 94 LYS A CA 1
ATOM 722 C C . LYS A 1 94 ? 15.233 -7.567 -12.311 1.00 88.06 94 LYS A C 1
ATOM 724 O O . LYS A 1 94 ? 15.265 -6.511 -11.683 1.00 88.06 94 LYS A O 1
ATOM 729 N N . ARG A 1 95 ? 16.083 -7.801 -13.314 1.00 79.88 95 ARG A N 1
ATOM 730 C CA . ARG A 1 95 ? 17.061 -6.805 -13.774 1.00 79.88 95 ARG A CA 1
ATOM 731 C C . ARG A 1 95 ? 16.364 -5.695 -14.558 1.00 79.88 95 ARG A C 1
ATOM 733 O O . ARG A 1 95 ? 15.461 -5.963 -15.339 1.00 79.88 95 ARG A O 1
ATOM 740 N N . GLY A 1 96 ? 16.845 -4.463 -14.394 1.00 82.88 96 GLY A N 1
ATOM 741 C CA . GLY A 1 96 ? 16.383 -3.314 -15.179 1.00 82.88 96 GLY A CA 1
ATOM 742 C C . GLY A 1 96 ? 15.083 -2.675 -14.690 1.00 82.88 96 GLY A C 1
ATOM 743 O O . GLY A 1 96 ? 14.567 -1.792 -15.367 1.00 82.88 96 GLY A O 1
ATOM 744 N N . VAL A 1 97 ? 14.561 -3.071 -13.523 1.00 88.38 97 VAL A N 1
ATOM 745 C CA . VAL A 1 97 ? 13.380 -2.413 -12.953 1.00 88.38 97 VAL A CA 1
ATOM 746 C C . VAL A 1 97 ? 13.700 -0.975 -12.506 1.00 88.38 97 VAL A C 1
ATOM 748 O O . VAL A 1 97 ? 14.766 -0.732 -11.929 1.00 88.38 97 VAL A O 1
ATOM 751 N N . PRO A 1 98 ? 12.795 -0.003 -12.729 1.00 90.94 98 PRO A N 1
ATOM 752 C CA . PRO A 1 98 ? 12.939 1.369 -12.246 1.00 90.94 98 PRO A CA 1
ATOM 753 C C . PRO A 1 98 ? 12.980 1.418 -10.717 1.00 90.94 98 PRO A C 1
ATOM 755 O O . PRO A 1 98 ? 11.953 1.373 -10.038 1.00 90.94 98 PRO A O 1
ATOM 758 N N . ALA A 1 99 ? 14.187 1.509 -10.160 1.00 89.88 99 ALA A N 1
ATOM 759 C CA . ALA A 1 99 ? 14.400 1.355 -8.726 1.00 89.88 99 ALA A CA 1
ATOM 760 C C . ALA A 1 99 ? 13.652 2.406 -7.883 1.00 89.88 99 ALA A C 1
ATOM 762 O O . ALA A 1 99 ? 13.199 2.086 -6.790 1.00 89.88 99 ALA A O 1
ATOM 763 N N . ALA A 1 100 ? 13.495 3.642 -8.373 1.00 91.25 100 ALA A N 1
ATOM 764 C CA . ALA A 1 100 ? 12.732 4.682 -7.674 1.00 91.25 100 ALA A CA 1
ATOM 765 C C . ALA A 1 100 ? 11.241 4.326 -7.560 1.00 91.25 100 ALA A C 1
ATOM 767 O O . ALA A 1 100 ? 10.678 4.390 -6.469 1.00 91.25 100 ALA A O 1
ATOM 768 N N . HIS A 1 101 ? 10.643 3.861 -8.658 1.00 93.56 101 HIS A N 1
ATOM 769 C CA . HIS A 1 101 ? 9.237 3.470 -8.708 1.00 93.56 101 HIS A CA 1
ATOM 770 C C . HIS A 1 101 ? 8.956 2.263 -7.805 1.00 93.56 101 HIS A C 1
ATOM 772 O O . HIS A 1 101 ? 8.037 2.286 -6.990 1.00 93.56 101 HIS A O 1
ATOM 778 N N . VAL A 1 102 ? 9.806 1.231 -7.877 1.00 94.12 102 VAL A N 1
ATOM 779 C CA . VAL A 1 102 ? 9.689 0.040 -7.018 1.00 94.12 102 VAL A CA 1
ATOM 780 C C . VAL A 1 102 ? 9.842 0.404 -5.539 1.00 94.12 102 VAL A C 1
ATOM 782 O O . VAL A 1 102 ? 9.049 -0.057 -4.724 1.00 94.12 102 VAL A O 1
ATOM 785 N N . ARG A 1 103 ? 10.802 1.271 -5.181 1.00 93.50 103 ARG A N 1
ATOM 786 C CA . ARG A 1 103 ? 10.981 1.727 -3.792 1.00 93.50 103 ARG A CA 1
ATOM 787 C C . ARG A 1 103 ? 9.760 2.464 -3.247 1.00 93.50 103 ARG A C 1
ATOM 789 O O . ARG A 1 103 ? 9.427 2.273 -2.083 1.00 93.50 103 ARG A O 1
ATOM 796 N N . ALA A 1 104 ? 9.098 3.292 -4.051 1.00 94.12 104 ALA A N 1
ATOM 797 C CA . ALA A 1 104 ? 7.897 3.996 -3.610 1.00 94.12 104 ALA A CA 1
ATOM 798 C C . ALA A 1 104 ? 6.734 3.018 -3.339 1.00 94.12 104 ALA A C 1
ATOM 800 O O . ALA A 1 104 ? 6.085 3.102 -2.295 1.00 94.12 104 ALA A O 1
ATOM 801 N N . LEU A 1 105 ? 6.527 2.022 -4.211 1.00 96.25 105 LEU A N 1
ATOM 802 C CA . LEU A 1 105 ? 5.538 0.956 -3.989 1.00 96.25 105 LEU A CA 1
ATOM 803 C C . LEU A 1 105 ? 5.865 0.103 -2.752 1.00 96.25 105 LEU A C 1
ATOM 805 O O . LEU A 1 105 ? 4.974 -0.230 -1.973 1.00 96.25 105 LEU A O 1
ATOM 809 N N . ASP A 1 106 ? 7.142 -0.199 -2.539 1.00 96.06 106 ASP A N 1
ATOM 810 C CA . ASP A 1 106 ? 7.639 -0.931 -1.373 1.00 96.06 106 ASP A CA 1
ATOM 811 C C . ASP A 1 106 ? 7.448 -0.165 -0.062 1.00 96.06 106 ASP A C 1
ATOM 813 O O . ASP A 1 106 ? 6.974 -0.720 0.930 1.00 96.06 106 ASP A O 1
ATOM 817 N N . THR A 1 107 ? 7.720 1.139 -0.054 1.00 95.38 107 THR A N 1
ATOM 818 C CA . THR A 1 107 ? 7.439 1.983 1.111 1.00 95.38 107 THR A CA 1
ATOM 819 C C . THR A 1 107 ? 5.940 2.064 1.398 1.00 95.38 107 THR A C 1
ATOM 821 O O . THR A 1 107 ? 5.543 1.899 2.552 1.00 95.38 107 THR A O 1
ATOM 824 N N . CYS A 1 108 ? 5.095 2.221 0.371 1.00 96.81 108 CYS A N 1
ATOM 825 C CA . CYS A 1 108 ? 3.639 2.147 0.525 1.00 96.81 108 CYS A CA 1
ATOM 826 C C . CYS A 1 108 ? 3.207 0.823 1.180 1.00 96.81 108 CYS A C 1
ATOM 828 O O . CYS A 1 108 ? 2.476 0.831 2.175 1.00 96.81 108 CYS A O 1
ATOM 830 N N . HIS A 1 109 ? 3.709 -0.304 0.668 1.00 97.62 109 HIS A N 1
ATOM 831 C CA . HIS A 1 109 ? 3.438 -1.631 1.213 1.00 97.62 109 HIS A CA 1
ATOM 832 C C . HIS A 1 109 ? 3.858 -1.749 2.685 1.00 97.62 109 HIS A C 1
ATOM 834 O O . HIS A 1 109 ? 3.046 -2.145 3.521 1.00 97.62 109 HIS A O 1
ATOM 840 N N . ARG A 1 110 ? 5.094 -1.365 3.032 1.00 96.56 110 ARG A N 1
ATOM 841 C CA . ARG A 1 110 ? 5.604 -1.444 4.412 1.00 96.56 110 ARG A CA 1
ATOM 842 C C . ARG A 1 110 ? 4.760 -0.648 5.399 1.00 96.56 110 ARG A C 1
ATOM 844 O O . ARG A 1 110 ? 4.488 -1.135 6.494 1.00 96.56 110 ARG A O 1
ATOM 851 N N . LEU A 1 111 ? 4.336 0.555 5.019 1.00 96.56 111 LEU A N 1
ATOM 852 C CA . LEU A 1 111 ? 3.470 1.388 5.851 1.00 96.56 111 LEU A CA 1
ATOM 853 C C . LEU A 1 111 ? 2.096 0.732 6.054 1.00 96.56 111 LEU A C 1
ATOM 855 O O . LEU A 1 111 ? 1.608 0.688 7.182 1.00 96.56 111 LEU A O 1
ATOM 859 N N . CYS A 1 112 ? 1.507 0.159 4.997 1.00 97.31 112 CYS A N 1
ATOM 860 C CA . CYS A 1 112 ? 0.247 -0.585 5.093 1.00 97.31 112 CYS A CA 1
ATOM 861 C C . CYS A 1 112 ? 0.373 -1.809 6.007 1.00 97.31 112 CYS A C 1
ATOM 863 O O . CYS A 1 112 ? -0.458 -2.001 6.895 1.00 97.31 112 CYS A O 1
ATOM 865 N N . ARG A 1 113 ? 1.431 -2.610 5.827 1.00 96.69 113 ARG A N 1
ATOM 866 C CA . ARG A 1 113 ? 1.711 -3.777 6.668 1.00 96.69 113 ARG A CA 1
ATOM 867 C C . ARG A 1 113 ? 1.865 -3.375 8.130 1.00 96.69 113 ARG A C 1
ATOM 869 O O . ARG A 1 113 ? 1.244 -3.994 8.983 1.00 96.69 113 ARG A O 1
ATOM 876 N N . ALA A 1 114 ? 2.625 -2.316 8.412 1.00 94.31 114 ALA A N 1
ATOM 877 C CA . ALA A 1 114 ? 2.804 -1.831 9.775 1.00 94.31 114 ALA A CA 1
ATOM 878 C C . ALA A 1 114 ? 1.461 -1.491 10.435 1.00 94.31 114 ALA A C 1
ATOM 880 O O . ALA A 1 114 ? 1.213 -1.915 11.558 1.00 94.31 114 ALA A O 1
ATOM 881 N N . ILE A 1 115 ? 0.567 -0.785 9.734 1.00 94.75 115 ILE A N 1
ATOM 882 C CA . ILE A 1 115 ? -0.772 -0.487 10.260 1.00 94.75 115 ILE A CA 1
ATOM 883 C C . ILE A 1 115 ? -1.530 -1.782 10.563 1.00 94.75 115 ILE A C 1
ATOM 885 O O . ILE A 1 115 ? -2.048 -1.927 11.665 1.00 94.75 115 ILE A O 1
ATOM 889 N N . LEU A 1 116 ? -1.567 -2.731 9.622 1.00 93.88 116 LEU A N 1
ATOM 890 C CA . LEU A 1 116 ? -2.293 -3.997 9.778 1.00 93.88 116 LEU A CA 1
ATOM 891 C C . LEU A 1 116 ? -1.745 -4.881 10.905 1.00 93.88 116 LEU A C 1
ATOM 893 O O . LEU A 1 116 ? -2.531 -5.563 11.560 1.00 93.88 116 LEU A O 1
ATOM 897 N N . ASP A 1 117 ? -0.436 -4.852 11.151 1.00 91.38 117 ASP A N 1
ATOM 898 C CA . ASP A 1 117 ? 0.204 -5.579 12.250 1.00 91.38 117 ASP A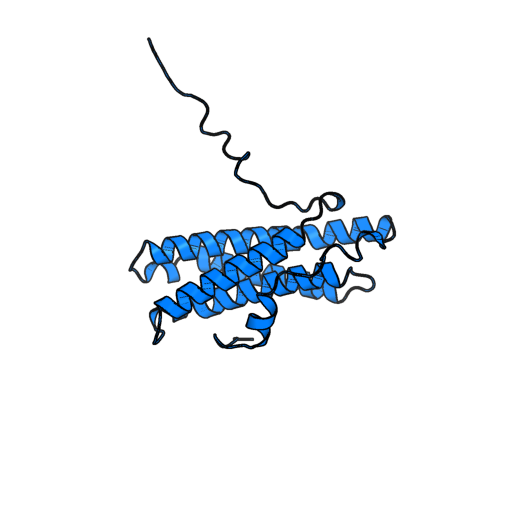 CA 1
ATOM 899 C C . ASP A 1 117 ? -0.148 -4.954 13.615 1.00 91.38 117 ASP A C 1
ATOM 901 O O . ASP A 1 117 ? -0.370 -5.669 14.594 1.00 91.38 117 ASP A O 1
ATOM 905 N N . PHE A 1 118 ? -0.253 -3.621 13.692 1.00 88.31 118 PHE A N 1
ATOM 906 C CA . PHE A 1 118 ? -0.644 -2.916 14.921 1.00 88.31 118 PHE A CA 1
ATOM 907 C C . PHE A 1 118 ? -2.148 -2.907 15.179 1.00 88.31 118 PHE A C 1
ATOM 909 O O . PHE A 1 118 ? -2.578 -2.800 16.333 1.00 88.31 118 PHE A O 1
ATOM 916 N N . PHE A 1 119 ? -2.950 -3.032 14.124 1.00 88.88 119 PHE A N 1
ATOM 917 C CA . PHE A 1 119 ? -4.393 -2.856 14.180 1.00 88.88 119 PHE A CA 1
ATOM 918 C C . PHE A 1 119 ? -5.074 -3.723 15.272 1.00 88.88 119 PHE A C 1
ATOM 920 O O . PHE A 1 119 ? -5.839 -3.191 16.076 1.00 88.88 119 PHE A O 1
ATOM 927 N N . PRO A 1 120 ? -4.754 -5.025 15.436 1.00 86.44 120 PRO A N 1
ATOM 928 C CA . PRO A 1 120 ? -5.389 -5.876 16.452 1.00 86.44 120 PRO A CA 1
ATOM 929 C C . PRO A 1 120 ? -5.039 -5.532 17.907 1.00 86.44 120 PRO A C 1
ATOM 931 O O . PRO A 1 120 ? -5.731 -5.960 18.839 1.00 86.44 120 PRO A O 1
ATOM 934 N N . GLN A 1 121 ? -3.951 -4.792 18.128 1.00 86.62 121 GLN A N 1
ATOM 935 C CA . GLN A 1 121 ? -3.403 -4.530 19.458 1.00 86.62 121 GLN A CA 1
ATOM 936 C C . GLN A 1 121 ? -3.548 -3.077 19.923 1.00 86.62 121 GLN A C 1
ATOM 938 O O . GLN A 1 121 ? -3.424 -2.847 21.127 1.00 86.62 121 GLN A O 1
ATOM 943 N N . TRP A 1 122 ? -3.873 -2.115 19.044 1.00 88.06 122 TRP A N 1
ATOM 944 C CA . TRP A 1 122 ? -3.828 -0.684 19.399 1.00 88.06 122 TRP A CA 1
ATOM 945 C C . TRP A 1 122 ? -4.687 -0.341 20.622 1.00 88.06 122 TRP A C 1
ATOM 947 O O . TRP A 1 122 ? -4.277 0.447 21.465 1.00 88.06 122 TRP A O 1
ATOM 957 N N . ARG A 1 123 ? -5.868 -0.958 20.776 1.00 83.75 123 ARG A N 1
ATOM 958 C CA . ARG A 1 123 ? -6.771 -0.654 21.906 1.00 83.75 123 ARG A CA 1
ATOM 959 C C . ARG A 1 123 ? -6.240 -1.107 23.257 1.00 83.75 123 ARG A C 1
ATOM 961 O O . ARG A 1 123 ? -6.728 -0.649 24.282 1.00 83.75 123 ARG A O 1
ATOM 968 N N . ARG A 1 124 ? -5.287 -2.037 23.250 1.00 85.75 124 ARG A N 1
ATOM 969 C CA . ARG A 1 124 ? -4.597 -2.521 24.448 1.00 85.75 124 ARG A CA 1
ATOM 970 C C . ARG A 1 124 ? -3.291 -1.756 24.698 1.00 85.75 124 ARG A C 1
ATOM 972 O O . ARG A 1 124 ? -2.590 -2.084 25.650 1.00 85.75 124 ARG A O 1
ATOM 979 N N . SER A 1 125 ? -2.959 -0.777 23.850 1.00 87.88 125 SER A N 1
ATOM 980 C CA . SER A 1 125 ? -1.822 0.123 24.042 1.00 87.88 125 SER A CA 1
ATOM 981 C C . SER A 1 125 ? -1.978 0.940 25.324 1.00 87.88 125 SER A C 1
ATOM 983 O O . SER A 1 125 ? -3.092 1.212 25.774 1.00 87.88 125 SER A O 1
ATOM 985 N N . MET A 1 126 ? -0.846 1.364 25.886 1.00 87.75 126 MET A N 1
ATOM 986 C CA . MET A 1 126 ? -0.816 2.360 26.959 1.00 87.75 126 MET A CA 1
ATOM 987 C C . MET A 1 126 ? -1.285 3.742 26.483 1.00 87.75 126 MET A C 1
ATOM 989 O O . MET A 1 126 ? -1.780 4.515 27.298 1.00 87.75 126 MET A O 1
ATOM 993 N N . ASP A 1 127 ? -1.158 4.026 25.184 1.00 89.69 127 ASP A N 1
ATOM 994 C CA . ASP A 1 127 ? -1.624 5.253 24.531 1.00 89.69 127 ASP A CA 1
ATOM 995 C C . ASP A 1 127 ? -2.375 4.921 23.223 1.00 89.69 127 ASP A C 1
ATOM 997 O O . ASP A 1 127 ? -1.798 4.962 22.134 1.00 89.69 127 ASP A O 1
ATOM 1001 N N . PRO A 1 128 ? -3.654 4.506 23.298 1.00 88.50 128 PRO A N 1
ATOM 1002 C CA . PRO A 1 128 ? -4.429 4.136 22.114 1.00 88.50 128 PRO A CA 1
ATOM 1003 C C . PRO A 1 128 ? -4.665 5.290 21.135 1.00 88.50 128 PRO A C 1
ATOM 1005 O O . PRO A 1 128 ? -4.745 5.040 19.934 1.00 88.50 128 PRO A O 1
ATOM 1008 N N . ASP A 1 129 ? -4.788 6.523 21.634 1.00 89.31 129 ASP A N 1
ATOM 1009 C CA . ASP A 1 129 ? -5.070 7.703 20.812 1.00 89.31 129 ASP A CA 1
ATOM 1010 C C . ASP A 1 129 ? -3.815 8.143 20.042 1.00 89.31 129 ASP A C 1
ATOM 1012 O O . ASP A 1 129 ? -3.897 8.407 18.840 1.00 89.31 129 ASP A O 1
ATOM 1016 N N . GLY A 1 130 ? -2.644 8.144 20.691 1.00 90.00 130 GLY A N 1
ATOM 1017 C CA . GLY A 1 130 ? -1.363 8.404 20.028 1.00 90.00 130 GLY A CA 1
ATOM 1018 C C . GLY A 1 130 ? -1.020 7.349 18.973 1.00 90.00 130 GLY A C 1
ATOM 1019 O O . GLY A 1 130 ? -0.639 7.688 17.852 1.00 90.00 130 GLY A O 1
ATOM 1020 N N . GLU A 1 131 ? -1.236 6.066 19.277 1.00 90.00 131 GLU A N 1
ATOM 1021 C CA . GLU A 1 131 ? -1.049 4.982 18.302 1.00 90.00 131 GLU A CA 1
ATOM 1022 C C . GLU A 1 131 ? -2.030 5.083 17.125 1.00 90.00 131 GLU A C 1
ATOM 1024 O O . GLU A 1 131 ? -1.667 4.796 15.981 1.00 90.00 131 GLU A O 1
ATOM 1029 N N . PHE A 1 132 ? -3.268 5.523 17.374 1.00 90.75 132 PHE A N 1
ATOM 1030 C CA . PHE A 1 132 ? -4.240 5.762 16.311 1.00 90.75 132 PHE A CA 1
ATOM 1031 C C . PHE A 1 132 ? -3.804 6.903 15.388 1.00 90.75 132 PHE A C 1
ATOM 1033 O O . PHE A 1 132 ? -3.778 6.715 14.170 1.00 90.75 132 PHE A O 1
ATOM 1040 N N . ALA A 1 133 ? -3.375 8.038 15.947 1.00 91.06 133 ALA A N 1
ATOM 1041 C CA . ALA A 1 133 ? -2.831 9.152 15.170 1.00 91.06 133 ALA A CA 1
ATOM 1042 C C . ALA A 1 133 ? -1.622 8.718 14.319 1.00 91.06 133 ALA A C 1
ATOM 1044 O O . ALA A 1 133 ? -1.520 9.059 13.140 1.00 91.06 133 ALA A O 1
ATOM 1045 N N . LEU A 1 134 ? -0.747 7.879 14.875 1.00 91.38 134 LEU A N 1
ATOM 1046 C CA . LEU A 1 134 ? 0.400 7.336 14.154 1.00 91.38 134 LEU A CA 1
ATOM 1047 C C . LEU A 1 134 ? -0.014 6.407 12.995 1.00 91.38 134 LEU A C 1
ATOM 1049 O O . LEU A 1 134 ? 0.610 6.420 11.931 1.00 91.38 134 LEU A O 1
ATOM 1053 N N . MET A 1 135 ? -1.075 5.607 13.155 1.00 93.50 135 MET A N 1
ATOM 1054 C CA . MET A 1 135 ? -1.646 4.825 12.048 1.00 93.50 135 MET A CA 1
ATOM 1055 C C . MET A 1 135 ? -2.220 5.727 10.945 1.00 93.50 135 MET A C 1
ATOM 1057 O O . MET A 1 135 ? -2.021 5.432 9.765 1.00 93.50 135 MET A O 1
ATOM 1061 N N . GLU A 1 136 ? -2.874 6.838 11.296 1.00 93.56 136 GLU A N 1
ATOM 1062 C CA . GLU A 1 136 ? -3.370 7.817 10.318 1.00 93.56 136 GLU A CA 1
ATOM 1063 C C . GLU A 1 136 ? -2.231 8.495 9.543 1.00 93.56 136 GLU A C 1
ATOM 1065 O O . GLU A 1 136 ? -2.314 8.652 8.321 1.00 93.56 136 GLU A O 1
ATOM 1070 N N . GLU A 1 137 ? -1.144 8.870 10.222 1.00 93.75 137 GLU A N 1
ATOM 1071 C CA . GLU A 1 137 ? 0.046 9.442 9.584 1.00 93.75 137 GLU A CA 1
ATOM 1072 C C . GLU A 1 137 ? 0.687 8.464 8.598 1.00 93.75 137 GLU A C 1
ATOM 1074 O O . GLU A 1 137 ? 0.966 8.828 7.452 1.00 93.75 137 GLU A O 1
ATOM 1079 N N . ARG A 1 138 ? 0.847 7.200 9.002 1.00 94.69 138 ARG A N 1
ATOM 1080 C CA . ARG A 1 138 ? 1.353 6.138 8.121 1.00 94.69 138 ARG A CA 1
ATOM 1081 C C . ARG A 1 138 ? 0.444 5.911 6.923 1.00 94.69 138 ARG A C 1
ATOM 1083 O O . ARG A 1 138 ? 0.948 5.741 5.816 1.00 94.69 138 ARG A O 1
ATOM 1090 N N . LEU A 1 139 ? -0.876 5.928 7.115 1.00 96.12 139 LEU A N 1
ATOM 1091 C CA . LEU A 1 139 ? -1.829 5.758 6.019 1.00 96.12 139 LEU A CA 1
ATOM 1092 C C . LEU A 1 139 ? -1.719 6.914 5.019 1.00 96.12 139 LEU A C 1
ATOM 1094 O O . LEU A 1 139 ? -1.710 6.690 3.807 1.00 96.12 139 LEU A O 1
ATOM 1098 N N . ARG A 1 140 ? -1.589 8.148 5.517 1.00 94.88 140 ARG A N 1
ATOM 1099 C CA . ARG A 1 140 ? -1.383 9.338 4.685 1.00 94.88 140 ARG A CA 1
ATOM 1100 C C . ARG A 1 140 ? -0.092 9.233 3.875 1.00 94.88 140 ARG A C 1
ATOM 1102 O O . ARG A 1 140 ? -0.122 9.477 2.670 1.00 94.88 140 ARG A O 1
ATOM 1109 N N . ALA A 1 141 ? 1.010 8.833 4.504 1.00 94.44 141 ALA A N 1
ATOM 1110 C CA . ALA A 1 141 ? 2.276 8.612 3.812 1.00 94.44 141 ALA A CA 1
ATOM 1111 C C . ALA A 1 141 ? 2.166 7.486 2.768 1.00 94.44 141 ALA A C 1
ATOM 1113 O O . ALA A 1 141 ? 2.577 7.663 1.623 1.00 94.44 141 ALA A O 1
ATOM 1114 N N . ALA A 1 142 ? 1.530 6.358 3.105 1.00 95.88 142 ALA A N 1
ATOM 1115 C CA . ALA A 1 142 ? 1.317 5.252 2.171 1.00 95.88 142 ALA A CA 1
ATOM 1116 C C . ALA A 1 142 ? 0.531 5.702 0.930 1.00 95.88 142 ALA A C 1
ATOM 1118 O O . ALA A 1 142 ? 0.899 5.364 -0.197 1.00 95.88 142 ALA A O 1
ATOM 1119 N N . TYR A 1 143 ? -0.514 6.511 1.130 1.00 95.12 143 TYR A N 1
ATOM 1120 C CA . TYR A 1 143 ? -1.281 7.120 0.047 1.00 95.12 143 TYR A CA 1
ATOM 1121 C C . TYR A 1 143 ? -0.424 8.054 -0.819 1.00 95.12 143 TYR A C 1
ATOM 1123 O O . TYR A 1 143 ? -0.548 8.024 -2.043 1.00 95.12 143 TYR A O 1
ATOM 1131 N N . GLN A 1 144 ? 0.452 8.867 -0.221 1.00 93.75 144 GLN A N 1
ATOM 1132 C CA . GLN A 1 144 ? 1.354 9.761 -0.958 1.00 93.75 144 GLN A CA 1
ATOM 1133 C C . GLN A 1 144 ? 2.354 8.980 -1.817 1.00 93.75 144 GLN A C 1
ATOM 1135 O O . GLN A 1 144 ? 2.501 9.291 -2.998 1.00 93.75 144 GLN A O 1
ATOM 1140 N N . HIS A 1 145 ? 2.975 7.933 -1.265 1.00 94.69 145 HIS A N 1
ATOM 1141 C CA . HIS A 1 145 ? 3.877 7.046 -2.008 1.00 94.69 145 HIS A CA 1
ATOM 1142 C C . HIS A 1 145 ? 3.178 6.362 -3.182 1.00 94.69 145 HIS A C 1
ATOM 1144 O O . HIS A 1 145 ? 3.699 6.359 -4.300 1.00 94.69 145 HIS A O 1
ATOM 1150 N N . LEU A 1 146 ? 1.968 5.840 -2.961 1.00 95.25 146 LEU A N 1
ATOM 1151 C CA . LEU A 1 146 ? 1.175 5.228 -4.025 1.00 95.25 146 LEU A CA 1
ATOM 1152 C C . LEU A 1 146 ? 0.765 6.249 -5.093 1.00 95.25 146 LEU A C 1
ATOM 1154 O O . LEU A 1 146 ? 0.895 5.986 -6.285 1.00 95.25 146 LEU A O 1
ATOM 1158 N N . SER A 1 147 ? 0.317 7.433 -4.674 1.00 93.31 147 SER A N 1
ATOM 1159 C CA . SER A 1 147 ? -0.111 8.497 -5.586 1.00 93.31 147 SER A CA 1
ATOM 1160 C C . SER A 1 147 ? 1.041 8.992 -6.454 1.00 93.31 147 SER A C 1
ATOM 1162 O O . SER A 1 147 ? 0.870 9.139 -7.662 1.00 93.31 147 SER A O 1
ATOM 1164 N N . ALA A 1 148 ? 2.223 9.186 -5.871 1.00 91.69 148 ALA A N 1
ATOM 1165 C CA . ALA A 1 148 ? 3.422 9.585 -6.601 1.00 91.69 148 ALA A CA 1
ATOM 1166 C C . ALA A 1 148 ? 3.941 8.480 -7.546 1.00 91.69 148 ALA A C 1
ATOM 1168 O O . ALA A 1 148 ? 4.613 8.777 -8.529 1.00 91.69 148 ALA A O 1
ATOM 1169 N N . SER A 1 149 ? 3.575 7.221 -7.284 1.00 93.44 149 SER A N 1
ATOM 1170 C CA . SER A 1 149 ? 3.816 6.068 -8.167 1.00 93.44 149 SER A CA 1
ATOM 1171 C C . SER A 1 149 ? 2.721 5.878 -9.229 1.00 93.44 149 SER A C 1
ATOM 1173 O O . SER A 1 149 ? 2.681 4.861 -9.915 1.00 93.44 149 SER A O 1
ATOM 1175 N N . SER A 1 150 ? 1.780 6.817 -9.370 1.00 92.81 150 SER A N 1
ATOM 1176 C CA . SER A 1 150 ? 0.851 6.791 -10.507 1.00 92.81 150 SER A CA 1
ATOM 1177 C C . SER A 1 150 ? 1.631 7.016 -11.796 1.00 92.81 150 SER A C 1
ATOM 1179 O O . SER A 1 150 ? 2.601 7.769 -11.818 1.00 92.81 150 SER A O 1
ATOM 1181 N N . TRP A 1 151 ? 1.211 6.372 -12.875 1.00 90.69 151 TRP A N 1
ATOM 1182 C CA . TRP A 1 151 ? 1.887 6.404 -14.159 1.00 90.69 151 TRP A CA 1
ATOM 1183 C C . TRP A 1 151 ? 0.888 6.122 -15.285 1.00 90.69 151 TRP A C 1
ATOM 1185 O O . TRP A 1 151 ? 0.612 4.971 -15.632 1.00 90.69 151 TRP A O 1
ATOM 1195 N N . ASP A 1 152 ? 0.374 7.193 -15.892 1.00 86.25 152 ASP A N 1
ATOM 1196 C CA . ASP A 1 152 ? -0.697 7.123 -16.895 1.00 86.25 152 ASP A CA 1
ATOM 1197 C C . ASP A 1 152 ? -0.331 6.257 -18.104 1.00 86.25 152 ASP A C 1
ATOM 1199 O O . ASP A 1 152 ? -1.140 5.453 -18.565 1.00 86.25 152 ASP A O 1
ATOM 1203 N N . LYS A 1 153 ? 0.917 6.348 -18.593 1.00 84.19 153 LYS A N 1
ATOM 1204 C CA . LYS A 1 153 ? 1.381 5.525 -19.728 1.00 84.19 153 LYS A CA 1
ATOM 1205 C C . LYS A 1 153 ? 1.421 4.031 -19.386 1.00 84.19 153 LYS A C 1
ATOM 1207 O O . LYS A 1 153 ? 1.259 3.207 -20.279 1.00 84.19 153 LYS A O 1
ATOM 1212 N N . GLY A 1 154 ? 1.608 3.689 -18.111 1.00 83.50 154 GLY A N 1
ATOM 1213 C CA . GLY A 1 154 ? 1.514 2.319 -17.601 1.00 83.50 154 GLY A CA 1
ATOM 1214 C C . GLY A 1 154 ? 0.090 1.891 -17.246 1.00 83.50 154 GLY A C 1
ATOM 1215 O O . GLY A 1 154 ? -0.132 0.736 -16.871 1.00 83.50 154 GLY A O 1
ATOM 1216 N N . GLY A 1 155 ? -0.889 2.792 -17.371 1.00 86.25 155 GLY A N 1
ATOM 1217 C CA . GLY A 1 155 ? -2.268 2.580 -16.942 1.00 86.25 155 GLY A CA 1
ATOM 1218 C C . GLY A 1 155 ? -2.422 2.508 -15.423 1.00 86.25 155 GLY A C 1
ATOM 1219 O O . GLY A 1 155 ? -3.294 1.785 -14.948 1.00 86.25 155 GLY A O 1
ATOM 1220 N N . LEU A 1 156 ? -1.558 3.197 -14.669 1.00 90.44 156 LEU A N 1
ATOM 1221 C CA . LEU A 1 156 ? -1.631 3.288 -13.211 1.00 90.44 156 LEU A CA 1
ATOM 1222 C C . LEU A 1 156 ? -2.171 4.665 -12.843 1.00 90.44 156 LEU A C 1
ATOM 1224 O O . LEU A 1 156 ? -1.497 5.667 -13.064 1.00 90.44 156 LEU A O 1
ATOM 1228 N N . ALA A 1 157 ? -3.366 4.721 -12.275 1.00 87.00 157 ALA A N 1
ATOM 1229 C CA . ALA A 1 157 ? -3.957 5.977 -11.846 1.00 87.00 157 ALA A CA 1
ATOM 1230 C C . ALA A 1 157 ? -4.656 5.800 -10.503 1.00 87.00 157 ALA A C 1
ATOM 1232 O O . ALA A 1 157 ? -5.392 4.831 -10.283 1.00 87.00 157 ALA A O 1
ATOM 1233 N N . MET A 1 158 ? -4.475 6.779 -9.620 1.00 83.81 158 MET A N 1
ATOM 1234 C CA . MET A 1 158 ? -5.370 6.937 -8.485 1.00 83.81 158 MET A CA 1
ATOM 1235 C C . MET A 1 158 ? -6.741 7.360 -9.008 1.00 83.81 158 MET A C 1
ATOM 1237 O O . MET A 1 158 ? -6.852 8.231 -9.869 1.00 83.81 158 MET A O 1
ATOM 1241 N N . ILE A 1 159 ? -7.801 6.750 -8.481 1.00 65.38 159 ILE A N 1
ATOM 1242 C CA . ILE A 1 159 ? -9.159 7.208 -8.780 1.00 65.38 159 ILE A CA 1
ATOM 1243 C C . ILE A 1 159 ? -9.402 8.484 -7.975 1.00 65.38 159 ILE A C 1
ATOM 1245 O O . ILE A 1 159 ? -9.470 8.437 -6.747 1.00 65.38 159 ILE A O 1
ATOM 1249 N N . ASP A 1 160 ? -9.558 9.611 -8.670 1.00 55.31 160 ASP A N 1
ATOM 1250 C CA . ASP A 1 160 ? -10.105 10.828 -8.075 1.00 55.31 160 ASP A CA 1
ATOM 1251 C C . ASP A 1 160 ? -11.632 10.697 -7.983 1.00 55.31 160 ASP A C 1
ATOM 1253 O O . ASP A 1 160 ? -12.368 10.821 -8.967 1.00 55.31 160 ASP A O 1
ATOM 1257 N N . PHE A 1 161 ? -12.121 10.429 -6.772 1.00 44.16 161 PHE A N 1
ATOM 1258 C CA . PHE A 1 161 ? -13.550 10.282 -6.506 1.00 44.16 161 PHE A CA 1
ATOM 1259 C C . PHE A 1 161 ? -14.349 11.581 -6.670 1.00 44.16 161 PHE A C 1
ATOM 1261 O O . PHE A 1 161 ? -15.578 11.511 -6.690 1.00 44.16 161 PHE A O 1
ATOM 1268 N N . ARG A 1 162 ? -13.704 12.744 -6.860 1.00 47.25 162 ARG A N 1
ATOM 1269 C CA . ARG A 1 162 ? -14.407 14.002 -7.175 1.00 47.25 162 ARG A CA 1
ATOM 1270 C C . ARG A 1 162 ? -15.251 13.893 -8.447 1.00 47.25 162 ARG A C 1
ATOM 1272 O O . ARG A 1 162 ? -16.280 14.552 -8.529 1.00 47.25 162 ARG A O 1
ATOM 1279 N N . ASN A 1 163 ? -14.867 13.014 -9.378 1.00 41.56 163 ASN A N 1
ATOM 1280 C CA . ASN A 1 163 ? -15.573 12.790 -10.644 1.00 41.56 163 ASN A CA 1
ATOM 1281 C C . ASN A 1 163 ? -16.236 11.401 -10.758 1.00 41.56 163 ASN A C 1
ATOM 1283 O O . ASN A 1 163 ? -16.855 11.111 -11.776 1.00 41.56 163 ASN A O 1
ATOM 1287 N N . ALA A 1 164 ? -16.108 10.527 -9.750 1.00 44.12 164 ALA A N 1
ATOM 1288 C CA . ALA A 1 164 ? -16.609 9.145 -9.817 1.00 44.12 164 ALA A CA 1
ATOM 1289 C C . ALA A 1 164 ? -18.014 8.960 -9.214 1.00 44.12 164 ALA A C 1
ATOM 1291 O O . ALA A 1 164 ? -18.616 7.897 -9.363 1.00 44.12 164 ALA A O 1
ATOM 1292 N N . CYS A 1 165 ? -18.558 9.977 -8.539 1.00 43.28 165 CYS A N 1
ATOM 1293 C CA . CYS A 1 165 ? -19.898 9.918 -7.959 1.00 43.28 165 CYS A CA 1
ATOM 1294 C C . CYS A 1 165 ? -20.972 10.338 -8.983 1.00 43.28 165 CYS A C 1
ATOM 1296 O O . CYS A 1 165 ? -21.678 11.325 -8.798 1.00 43.28 165 CYS A O 1
ATOM 1298 N N . CYS A 1 166 ? -21.133 9.572 -10.065 1.00 48.38 166 CYS A N 1
ATOM 1299 C CA . CYS A 1 166 ? -22.251 9.724 -11.011 1.00 48.38 166 CYS A CA 1
ATOM 1300 C C . CYS A 1 166 ? -23.570 9.113 -10.485 1.00 48.38 166 CYS A C 1
ATOM 1302 O O . CYS A 1 166 ? -24.373 8.603 -11.259 1.00 48.38 166 CYS A O 1
ATOM 1304 N N . SER A 1 167 ? -23.813 9.128 -9.171 1.00 41.81 167 SER A N 1
ATOM 1305 C CA . SER A 1 167 ? -25.058 8.611 -8.573 1.00 41.81 167 SER A CA 1
ATOM 1306 C C . SER A 1 167 ? -25.921 9.686 -7.907 1.00 41.81 167 SER A C 1
ATOM 1308 O O . SER A 1 167 ? -26.902 9.348 -7.253 1.00 41.81 167 SER A O 1
ATOM 1310 N N . CYS A 1 168 ? -25.608 10.972 -8.106 1.00 50.47 168 CYS A N 1
ATOM 1311 C CA . CYS A 1 168 ? -26.359 12.084 -7.509 1.00 50.47 168 CYS A CA 1
ATOM 1312 C C . CYS A 1 168 ? -27.014 13.045 -8.520 1.00 50.47 168 CYS A C 1
ATOM 1314 O O . CYS A 1 168 ? -27.391 14.147 -8.130 1.00 50.47 168 CYS A O 1
ATOM 1316 N N . GLU A 1 169 ? -27.216 12.656 -9.784 1.00 44.25 169 GLU A N 1
ATOM 1317 C CA . GLU A 1 169 ? -28.000 13.460 -10.738 1.00 44.25 169 GLU A CA 1
ATOM 1318 C C . GLU A 1 169 ? -29.463 12.977 -10.822 1.00 44.25 169 GLU A C 1
ATOM 1320 O O . GLU A 1 169 ? -29.862 12.168 -11.653 1.00 44.25 169 GLU A O 1
ATOM 1325 N N . THR A 1 170 ? -30.253 13.518 -9.890 1.00 44.06 170 THR A N 1
ATOM 1326 C CA . THR A 1 170 ? -31.646 13.964 -10.071 1.00 44.06 170 THR A CA 1
ATOM 1327 C C . THR A 1 170 ? -32.726 12.905 -10.353 1.00 44.06 170 THR A C 1
ATOM 1329 O O . THR A 1 170 ? -33.279 12.818 -11.446 1.00 44.06 170 THR A O 1
ATOM 1332 N N . GLN A 1 171 ? -33.201 12.239 -9.294 1.00 50.81 171 GLN A N 1
ATOM 1333 C CA . GLN A 1 171 ? -34.642 11.993 -9.150 1.00 50.81 171 GLN A CA 1
ATOM 1334 C C . GLN A 1 171 ? -35.271 13.175 -8.400 1.00 50.81 171 GLN A C 1
ATOM 1336 O O . GLN A 1 171 ? -35.345 13.180 -7.175 1.00 50.81 171 GLN A O 1
ATOM 1341 N N . ILE A 1 172 ? -35.739 14.186 -9.133 1.00 46.88 172 ILE A N 1
ATOM 1342 C CA . ILE A 1 172 ? -36.760 15.105 -8.617 1.00 46.88 172 ILE A CA 1
ATOM 1343 C C . ILE A 1 172 ? -37.989 14.931 -9.497 1.00 46.88 172 ILE A C 1
ATOM 1345 O O . ILE A 1 172 ? -38.117 15.520 -10.566 1.00 46.88 172 ILE A O 1
ATOM 1349 N N . SER A 1 173 ? -38.880 14.075 -9.010 1.00 44.72 173 SER A N 1
ATOM 1350 C CA . SER A 1 173 ? -40.270 14.009 -9.429 1.00 44.72 173 SER A CA 1
ATOM 1351 C C . SER A 1 173 ? -40.969 15.314 -9.040 1.00 44.72 173 SER A C 1
ATOM 1353 O O . SER A 1 173 ? -40.914 15.714 -7.874 1.00 44.72 173 SER A O 1
ATOM 1355 N N . LYS A 1 174 ? -41.633 15.972 -9.993 1.00 43.31 174 LYS A N 1
ATOM 1356 C CA . LYS A 1 174 ? -42.716 16.926 -9.725 1.00 43.31 174 LYS A CA 1
ATOM 1357 C C . LYS A 1 174 ? -43.785 16.785 -10.812 1.00 43.31 174 LYS A C 1
ATOM 1359 O O . LYS A 1 174 ? -43.524 17.172 -11.942 1.00 43.31 174 LYS A O 1
ATOM 1364 N N . ASN A 1 175 ? -44.923 16.231 -10.375 1.00 41.47 175 ASN A N 1
ATOM 1365 C CA . ASN A 1 175 ? -46.301 16.300 -10.892 1.00 41.47 175 ASN A CA 1
ATOM 1366 C C . ASN A 1 175 ? -46.524 16.378 -12.403 1.00 41.47 175 ASN A C 1
ATOM 1368 O O . ASN A 1 175 ? -46.341 17.475 -12.971 1.00 41.47 175 ASN A O 1
#

Radius of gyration: 18.31 Å; chains: 1; bounding box: 63×28×52 Å

Foldseek 3Di:
DQADLPRVLLVVLLDFADQLCVQLVVDDPVRNQVLLVLCVLLLVLLLVLLVLLVVLLVCVVVDPDLVSVVDVSLVVSQVSLVVSVVSLVVQVPDPSPSPSLSVLSVSLSVLSVNLSSCVNCLVVDPCNPVSSVSNVSSSVSSVSSSQSSADVVSVRHDDPCVPVCPPPPDPDDDD

pLDDT: mean 83.02, std 15.75, range [41.47, 97.62]